Protein AF-A0A975DNF4-F1 (afdb_monomer_lite)

Foldseek 3Di:
DCLQVPPPPDPDDVDDVVVVVVVVVVVVVVVVLVCCLLPPPPSCVCVPVVPPVPPDDPVVVVVVVVVVVVVVVVVVVVVVVVVVCCVPPNVSNLLNVLVVQLVVLVSVQVSCVVPPDDDPDDDVSNVVSVVSNVVSVVVNVCSDCVNDDD

Sequence (150 aa):
MNWILPERIDNHFPGHRAVVAVFAAITLMTLGRSFFHILAPDGGAQSVAHIPLTTFSPVQAGQAVIFVFALWGLSQLMMGFVYVVALARYRALIPLLLILMFLEYCGRYLIGHFRPLDLTGTPPGKILDHVMIPLSLVLLYFSRPAFGRR

pLDDT: mean 92.29, std 8.99, range [57.47, 98.44]

Structure (mmCIF, N/CA/C/O backbone):
data_AF-A0A975DNF4-F1
#
_entry.id   AF-A0A975DNF4-F1
#
loop_
_atom_site.group_PDB
_atom_site.id
_atom_site.type_symbol
_atom_site.label_atom_id
_atom_site.label_alt_id
_atom_site.label_comp_id
_atom_site.label_asym_id
_atom_site.label_entity_id
_atom_site.label_seq_id
_atom_site.pdbx_PDB_ins_code
_atom_site.Cartn_x
_atom_site.Cartn_y
_atom_site.Cartn_z
_atom_site.occupancy
_atom_site.B_iso_or_equiv
_atom_site.auth_seq_id
_atom_site.auth_comp_id
_atom_site.auth_asym_id
_atom_site.auth_atom_id
_atom_site.pdbx_PDB_model_num
ATOM 1 N N . MET A 1 1 ? -18.766 -9.305 15.455 1.00 59.38 1 MET A N 1
ATOM 2 C CA . MET A 1 1 ? -17.729 -8.809 14.514 1.00 59.38 1 MET A CA 1
ATOM 3 C C . MET A 1 1 ? -17.284 -7.368 14.802 1.00 59.38 1 MET A C 1
ATOM 5 O O . MET A 1 1 ? -16.422 -6.855 14.099 1.00 59.38 1 MET A O 1
ATOM 9 N N . ASN A 1 2 ? -17.762 -6.763 15.894 1.00 63.12 2 ASN A N 1
ATOM 10 C CA . ASN A 1 2 ? -17.644 -5.330 16.199 1.00 63.12 2 ASN A CA 1
ATOM 11 C C . ASN A 1 2 ? -16.244 -4.872 16.641 1.00 63.12 2 ASN A C 1
ATOM 13 O O . ASN A 1 2 ? -16.079 -3.744 17.078 1.00 63.12 2 ASN A O 1
ATOM 17 N 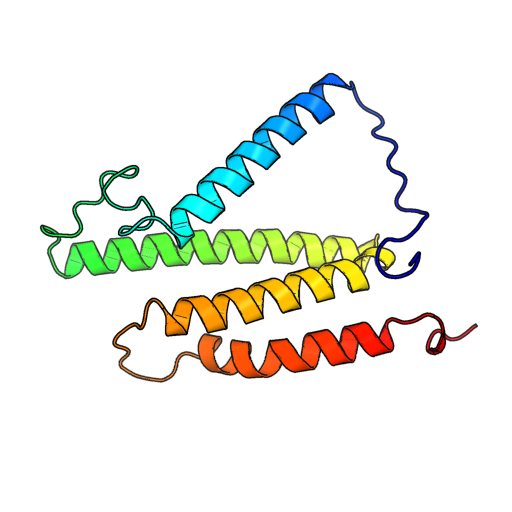N . TRP A 1 3 ? -15.244 -5.753 16.612 1.00 67.38 3 TRP A N 1
ATOM 18 C CA . TRP A 1 3 ? -13.854 -5.418 16.937 1.00 67.38 3 TRP A CA 1
ATOM 19 C C . TRP A 1 3 ? -12.961 -5.392 15.690 1.00 67.38 3 TRP A C 1
ATOM 21 O O . TRP A 1 3 ? -11.879 -4.829 15.745 1.00 67.38 3 TRP A O 1
ATOM 31 N N . ILE A 1 4 ? -13.419 -5.966 14.568 1.00 69.81 4 ILE A N 1
ATOM 32 C CA . ILE A 1 4 ? -12.758 -5.851 13.258 1.00 69.81 4 ILE A CA 1
ATOM 33 C C . ILE A 1 4 ? -13.280 -4.612 12.529 1.00 69.81 4 ILE A C 1
ATOM 35 O O . ILE A 1 4 ? -12.504 -3.798 12.042 1.00 69.81 4 ILE A O 1
ATOM 39 N N . LEU A 1 5 ? -14.607 -4.468 12.499 1.00 71.69 5 LEU A N 1
ATOM 40 C CA . LEU A 1 5 ? -15.306 -3.263 12.069 1.00 71.69 5 LEU A CA 1
ATOM 41 C C . LEU A 1 5 ? -15.980 -2.669 13.312 1.00 71.69 5 LEU A C 1
ATOM 43 O O . LEU A 1 5 ? -17.013 -3.194 13.735 1.00 71.69 5 LEU A O 1
ATOM 47 N N . PRO A 1 6 ? -15.379 -1.660 13.963 1.00 61.09 6 PRO A N 1
ATOM 48 C CA . PRO A 1 6 ? -15.945 -1.077 15.172 1.00 61.09 6 PRO A CA 1
ATOM 49 C C . PRO A 1 6 ? -17.316 -0.452 14.919 1.00 61.09 6 PRO A C 1
ATOM 51 O O . PRO A 1 6 ? -17.497 0.298 13.966 1.00 61.09 6 PRO A O 1
ATOM 54 N N . GLU A 1 7 ? -18.268 -0.705 15.821 1.00 57.47 7 GLU A N 1
ATOM 55 C CA . GLU A 1 7 ? -19.615 -0.107 15.766 1.00 57.47 7 GLU A CA 1
ATOM 56 C C . GLU A 1 7 ? -19.602 1.422 15.904 1.00 57.47 7 GLU A C 1
ATOM 58 O O . GLU A 1 7 ? -20.523 2.087 15.438 1.00 57.47 7 GLU A O 1
ATOM 63 N N . ARG A 1 8 ? -18.563 1.999 16.526 1.00 62.78 8 ARG A N 1
ATOM 64 C CA . ARG A 1 8 ? -18.345 3.453 16.565 1.00 62.78 8 ARG A CA 1
ATOM 65 C C . ARG A 1 8 ? -17.053 3.846 15.872 1.00 62.78 8 ARG A C 1
ATOM 67 O O . ARG A 1 8 ? -16.051 4.183 16.499 1.00 62.78 8 ARG A O 1
ATOM 74 N N . ILE A 1 9 ? -17.159 3.815 14.554 1.00 63.62 9 ILE A N 1
ATOM 75 C CA . ILE A 1 9 ? -16.674 4.831 13.622 1.00 63.62 9 ILE A CA 1
ATOM 76 C C . ILE A 1 9 ? -17.936 5.164 12.835 1.00 63.62 9 ILE A C 1
ATOM 78 O O . ILE A 1 9 ? -18.383 4.353 12.025 1.00 63.62 9 ILE A O 1
ATOM 82 N N . ASP A 1 10 ? -18.636 6.222 13.235 1.00 70.81 10 ASP A N 1
ATOM 83 C CA . ASP A 1 10 ? -19.996 6.454 12.770 1.00 70.81 10 ASP A CA 1
ATOM 84 C C . ASP A 1 10 ? -19.998 6.698 11.259 1.00 70.81 10 ASP A C 1
ATOM 86 O O . ASP A 1 10 ? -19.268 7.524 10.725 1.00 70.81 10 ASP A O 1
ATOM 90 N N . ASN A 1 11 ? -20.844 5.967 10.532 1.00 77.25 11 ASN A N 1
ATOM 91 C CA . ASN A 1 11 ? -21.003 6.128 9.082 1.00 77.25 11 ASN A CA 1
ATOM 92 C C . ASN A 1 11 ? -21.742 7.438 8.725 1.00 77.25 11 ASN A C 1
ATOM 94 O O . ASN A 1 11 ? -22.366 7.563 7.670 1.00 77.25 11 ASN A O 1
ATOM 98 N N . HIS A 1 12 ? -21.746 8.398 9.651 1.00 85.00 12 HIS A N 1
ATOM 99 C CA . HIS A 1 12 ? -22.364 9.690 9.479 1.00 85.00 12 HIS A CA 1
ATOM 100 C C . HIS A 1 12 ? -21.389 10.594 8.737 1.00 85.00 12 HIS A C 1
ATOM 102 O O . HIS A 1 12 ? -20.431 11.115 9.300 1.00 85.00 12 HIS A O 1
ATOM 108 N N . PHE A 1 13 ? -21.644 10.783 7.447 1.00 87.75 13 PHE A N 1
ATOM 109 C CA . PHE A 1 13 ? -20.950 11.798 6.678 1.00 87.75 13 PHE A CA 1
ATOM 110 C C . PHE A 1 13 ? -21.627 13.157 6.923 1.00 87.75 13 PHE A C 1
ATOM 112 O O . PHE A 1 13 ? -22.771 13.327 6.498 1.00 87.75 13 PHE A O 1
ATOM 119 N N . PRO A 1 14 ? -20.959 14.133 7.569 1.00 89.56 14 PRO A N 1
ATOM 120 C CA . PRO A 1 14 ? -21.583 15.411 7.924 1.00 89.56 14 PRO A CA 1
ATOM 121 C C . PRO A 1 14 ? -21.805 16.342 6.717 1.00 89.56 14 PRO A C 1
ATOM 123 O O . PRO A 1 14 ? -22.418 17.397 6.855 1.00 89.56 14 PRO A O 1
ATOM 126 N N . GLY A 1 15 ? -21.275 15.992 5.538 1.00 93.38 15 GLY A N 1
ATOM 127 C CA . GLY A 1 15 ? -21.367 16.795 4.319 1.00 93.38 15 GLY A CA 1
ATOM 128 C C . GLY A 1 15 ? -22.504 16.386 3.374 1.00 93.38 15 GLY A C 1
ATOM 129 O O . GLY A 1 15 ? -23.315 15.502 3.642 1.00 93.38 15 GLY A O 1
ATOM 130 N N . HIS A 1 16 ? -22.540 17.017 2.199 1.00 96.81 16 HIS A N 1
ATOM 131 C CA . HIS A 1 16 ? -23.573 16.763 1.196 1.00 96.81 16 HIS A CA 1
ATOM 132 C C . HIS A 1 16 ? -23.475 15.348 0.590 1.00 96.81 16 HIS A C 1
ATOM 134 O O . HIS A 1 16 ? -22.406 14.923 0.152 1.00 96.81 16 HIS A O 1
ATOM 140 N N . ARG A 1 17 ? -24.607 14.638 0.458 1.00 94.56 17 ARG A N 1
ATOM 141 C CA . ARG A 1 17 ? -24.662 13.237 -0.029 1.00 94.56 17 ARG A CA 1
ATOM 142 C C . ARG A 1 17 ? -24.052 13.022 -1.418 1.00 94.56 17 ARG A C 1
ATOM 144 O O . ARG A 1 17 ? -23.566 11.931 -1.705 1.00 94.56 17 ARG A O 1
ATOM 151 N N . ALA A 1 18 ? -24.036 14.051 -2.265 1.00 97.31 18 ALA A N 1
ATOM 152 C CA . ALA A 1 18 ? -23.367 13.986 -3.567 1.00 97.31 18 ALA A CA 1
ATOM 153 C C . ALA A 1 18 ? -21.862 13.692 -3.444 1.00 97.31 18 ALA A C 1
ATOM 155 O O . ALA A 1 18 ? -21.321 12.995 -4.295 1.00 97.31 18 ALA A O 1
ATOM 156 N N . VAL A 1 19 ? -21.197 14.148 -2.373 1.00 97.50 19 VAL A N 1
ATOM 157 C CA . VAL A 1 19 ? -19.776 13.844 -2.137 1.00 97.50 19 VAL A CA 1
ATOM 158 C C . VAL A 1 19 ? -19.579 12.343 -1.955 1.00 97.50 19 VAL A C 1
ATOM 160 O O . VAL A 1 19 ? -18.682 11.775 -2.561 1.00 97.50 19 VAL A O 1
ATOM 163 N N . VAL A 1 20 ? -20.459 11.682 -1.197 1.00 96.38 20 VAL A N 1
ATOM 164 C CA . VAL A 1 20 ? -20.421 10.223 -1.017 1.00 96.38 20 VAL A CA 1
ATOM 165 C C . VAL A 1 20 ? -20.641 9.506 -2.348 1.00 96.38 20 VAL A C 1
ATOM 167 O O . VAL A 1 20 ? -19.913 8.569 -2.659 1.00 96.38 20 VAL A O 1
ATOM 170 N N . ALA A 1 21 ? -21.599 9.961 -3.160 1.00 97.56 21 ALA A N 1
ATOM 171 C CA . ALA A 1 21 ? -21.872 9.362 -4.466 1.00 97.56 21 ALA A CA 1
ATOM 172 C C . ALA A 1 21 ? -20.677 9.493 -5.429 1.00 97.56 21 ALA A C 1
ATOM 174 O O . ALA A 1 21 ? -20.260 8.510 -6.042 1.00 97.56 21 ALA A O 1
ATOM 175 N N . VAL A 1 22 ? -20.082 10.685 -5.522 1.00 98.19 22 VAL A N 1
ATOM 176 C CA . VAL A 1 22 ? -18.888 10.925 -6.346 1.00 98.19 22 VAL A CA 1
ATOM 177 C C . VAL A 1 22 ? -17.696 10.127 -5.816 1.00 98.19 22 VAL A C 1
ATOM 179 O O . VAL A 1 22 ? -16.991 9.487 -6.591 1.00 98.19 22 VAL A O 1
ATOM 182 N N . PHE A 1 23 ? -17.494 10.090 -4.499 1.00 97.75 23 PHE A N 1
ATOM 183 C CA . PHE A 1 23 ? -16.419 9.314 -3.885 1.00 97.75 23 PHE A CA 1
ATOM 184 C C . PHE A 1 23 ? -16.586 7.804 -4.109 1.00 97.75 23 PHE A C 1
ATOM 186 O O . PHE A 1 23 ? -15.600 7.104 -4.345 1.00 97.75 23 PHE A O 1
ATOM 193 N N . ALA A 1 24 ? -17.821 7.297 -4.125 1.00 97.88 24 ALA A N 1
ATOM 194 C CA . ALA A 1 24 ? -18.107 5.914 -4.494 1.00 97.88 24 ALA A CA 1
ATOM 195 C C . ALA A 1 24 ? -17.729 5.628 -5.957 1.00 97.88 24 ALA A C 1
ATOM 197 O O . ALA A 1 24 ? -17.080 4.620 -6.231 1.00 97.88 24 ALA A O 1
ATOM 198 N N . ALA A 1 25 ? -18.039 6.535 -6.889 1.00 98.25 25 ALA A N 1
ATOM 199 C CA . ALA A 1 25 ? -17.612 6.404 -8.285 1.00 98.25 25 ALA A CA 1
ATOM 200 C C . ALA A 1 25 ? -16.077 6.425 -8.428 1.00 98.25 25 ALA A C 1
ATOM 202 O O . ALA A 1 25 ? -15.509 5.581 -9.122 1.00 98.25 25 ALA A O 1
ATOM 203 N N . ILE A 1 26 ? -15.392 7.327 -7.713 1.00 98.31 26 ILE A N 1
ATOM 204 C CA . ILE A 1 26 ? -13.920 7.377 -7.663 1.00 98.31 26 ILE A CA 1
ATOM 205 C C . ILE A 1 26 ? -13.355 6.067 -7.103 1.00 98.31 26 ILE A C 1
ATOM 207 O O . ILE A 1 26 ? -12.364 5.548 -7.621 1.00 98.31 26 ILE A O 1
ATOM 211 N N . THR A 1 27 ? -13.994 5.503 -6.078 1.00 97.94 27 THR A N 1
ATOM 212 C CA . THR A 1 27 ? -13.596 4.225 -5.475 1.00 97.94 27 THR A CA 1
ATOM 213 C C . THR A 1 27 ? -13.721 3.083 -6.480 1.00 97.94 27 THR A C 1
ATOM 215 O O . THR A 1 27 ? -12.764 2.335 -6.666 1.00 97.94 27 THR A O 1
ATOM 218 N N . LEU A 1 28 ? -14.848 2.978 -7.190 1.00 98.19 28 LEU A N 1
ATOM 219 C CA . LEU A 1 28 ? -15.045 1.962 -8.230 1.00 98.19 28 LEU A CA 1
ATOM 220 C C . LEU A 1 28 ? -14.011 2.085 -9.353 1.00 98.19 28 LEU A C 1
ATOM 222 O O . LEU A 1 28 ? -13.416 1.085 -9.750 1.00 98.19 28 LEU A O 1
ATOM 226 N N . MET A 1 29 ? -13.735 3.307 -9.813 1.00 97.88 29 MET A N 1
ATOM 227 C CA . MET A 1 29 ? -12.685 3.562 -10.800 1.00 97.88 29 MET A CA 1
ATOM 228 C C . MET A 1 29 ? -11.305 3.141 -10.279 1.00 97.88 29 MET A C 1
ATOM 230 O O . MET A 1 29 ? -10.540 2.508 -11.005 1.00 97.88 29 MET A O 1
ATOM 234 N N . THR A 1 30 ? -10.992 3.455 -9.019 1.00 97.06 30 THR A N 1
ATOM 235 C CA . THR A 1 30 ? -9.715 3.116 -8.371 1.00 97.06 30 THR A CA 1
ATOM 236 C C . THR A 1 30 ? -9.531 1.603 -8.255 1.00 97.06 30 THR A C 1
ATOM 238 O O . THR A 1 30 ? -8.463 1.085 -8.588 1.00 97.06 30 THR A O 1
ATOM 241 N N . LEU A 1 31 ? -10.574 0.875 -7.855 1.00 97.56 31 LEU A N 1
ATOM 242 C CA . LEU A 1 31 ? -10.557 -0.586 -7.808 1.00 97.56 31 LEU A CA 1
ATOM 243 C C . LEU A 1 31 ? -10.393 -1.177 -9.212 1.00 97.56 31 LEU A C 1
ATOM 245 O O . LEU A 1 31 ? -9.512 -2.008 -9.421 1.00 97.56 31 LEU A O 1
ATOM 249 N N . GLY A 1 32 ? -11.171 -0.697 -10.187 1.00 97.62 32 GLY A N 1
ATOM 250 C CA . GLY A 1 32 ? -11.109 -1.158 -11.575 1.00 97.62 32 GLY A CA 1
ATOM 251 C C . GLY A 1 32 ? -9.712 -1.014 -12.180 1.00 97.62 32 GLY A C 1
ATOM 252 O O . GLY A 1 32 ? -9.152 -1.990 -12.680 1.00 97.62 32 GLY A O 1
ATOM 253 N N . ARG A 1 33 ? -9.094 0.170 -12.065 1.00 96.38 33 ARG A N 1
ATOM 254 C CA . ARG A 1 33 ? -7.721 0.373 -12.557 1.00 96.38 33 ARG A CA 1
ATOM 255 C C . ARG A 1 33 ? -6.681 -0.441 -11.785 1.00 96.38 33 ARG A C 1
ATOM 257 O O . ARG A 1 33 ? -5.699 -0.861 -12.380 1.00 96.38 33 ARG A O 1
ATOM 264 N N . SER A 1 34 ? -6.883 -0.685 -10.487 1.00 95.88 34 SER A N 1
ATOM 265 C CA . SER A 1 34 ? -5.962 -1.503 -9.682 1.00 95.88 34 SER A CA 1
ATOM 266 C C . SER A 1 34 ? -5.964 -2.953 -10.160 1.00 95.88 34 SER A C 1
ATOM 268 O O . SER A 1 34 ? -4.901 -3.524 -10.393 1.00 95.88 34 SER A O 1
ATOM 270 N N . PHE A 1 35 ? -7.147 -3.523 -10.405 1.00 96.38 35 PHE A N 1
ATOM 271 C CA . PHE A 1 35 ? -7.257 -4.842 -11.026 1.00 96.38 35 PHE A CA 1
ATOM 272 C C . PHE A 1 35 ? -6.645 -4.863 -12.425 1.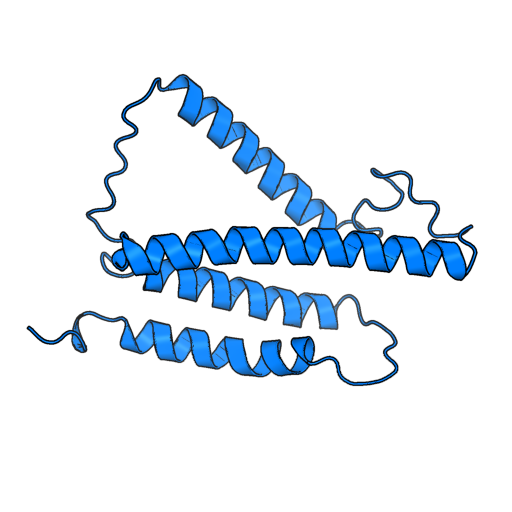00 96.38 35 PHE A C 1
ATOM 274 O O . PHE A 1 35 ? -5.932 -5.807 -12.752 1.00 96.38 35 PHE A O 1
ATOM 281 N N . PHE A 1 36 ? -6.854 -3.816 -13.227 1.00 96.38 36 PHE A N 1
ATOM 282 C CA . PHE A 1 36 ? -6.239 -3.714 -14.549 1.00 96.38 36 PHE A CA 1
ATOM 283 C C . PHE A 1 36 ? -4.705 -3.730 -14.476 1.00 96.38 36 PHE A C 1
ATOM 285 O O . PHE A 1 36 ? -4.073 -4.501 -15.193 1.00 96.38 36 PHE A O 1
ATOM 292 N N . HIS A 1 37 ? -4.103 -2.963 -13.560 1.00 95.75 37 HIS A N 1
ATOM 293 C CA . HIS A 1 37 ? -2.651 -2.960 -13.348 1.00 95.75 37 HIS A CA 1
ATOM 294 C C . HIS A 1 37 ? -2.095 -4.341 -12.954 1.00 95.75 37 HIS A C 1
ATOM 296 O O . HIS A 1 37 ? -0.969 -4.668 -13.320 1.00 95.75 37 HIS A O 1
ATOM 302 N N . ILE A 1 38 ? -2.873 -5.165 -12.245 1.00 95.38 38 ILE A N 1
ATOM 303 C CA . ILE A 1 38 ? -2.461 -6.516 -11.826 1.00 95.38 38 ILE A CA 1
ATOM 304 C C . ILE A 1 38 ? -2.641 -7.537 -12.964 1.00 95.38 38 ILE A C 1
ATOM 306 O O . ILE A 1 38 ? -1.760 -8.368 -13.217 1.00 95.38 38 ILE A O 1
ATOM 310 N N . LEU A 1 39 ? -3.789 -7.496 -13.642 1.00 94.94 39 LEU A N 1
ATOM 311 C CA . LEU A 1 39 ? -4.264 -8.572 -14.516 1.00 94.94 39 LEU A CA 1
ATOM 312 C C . LEU A 1 39 ? -3.942 -8.356 -15.999 1.00 94.94 39 LEU A C 1
ATOM 314 O O . LEU A 1 39 ? -3.755 -9.337 -16.715 1.00 94.94 39 LEU A O 1
ATOM 318 N N . ALA A 1 40 ? -3.865 -7.111 -16.478 1.00 96.06 40 ALA A N 1
ATOM 319 C CA . ALA A 1 40 ? -3.556 -6.848 -17.882 1.00 96.06 40 ALA A CA 1
ATOM 320 C C . ALA A 1 40 ? -2.129 -7.326 -18.222 1.00 96.06 40 ALA A C 1
ATOM 322 O O . ALA A 1 40 ? -1.235 -7.204 -17.378 1.00 96.06 40 ALA A O 1
ATOM 323 N N . PRO A 1 41 ? -1.864 -7.852 -19.434 1.00 94.38 41 PRO A N 1
ATOM 324 C CA . PRO A 1 41 ? -0.552 -8.402 -19.788 1.00 94.38 41 PRO A CA 1
ATOM 325 C C . PRO A 1 41 ? 0.615 -7.442 -19.526 1.00 94.38 41 PRO A C 1
ATOM 327 O O . PRO A 1 41 ? 1.594 -7.836 -18.894 1.00 94.38 41 PRO A O 1
ATOM 330 N N . ASP A 1 42 ? 0.463 -6.174 -19.912 1.00 94.19 42 ASP A N 1
ATOM 331 C CA . ASP A 1 42 ? 1.442 -5.099 -19.721 1.00 94.19 42 ASP A CA 1
ATOM 332 C C . ASP A 1 42 ? 1.146 -4.212 -18.495 1.00 94.19 42 ASP A C 1
ATOM 334 O O . ASP A 1 42 ? 1.747 -3.150 -18.334 1.00 94.19 42 ASP A O 1
ATOM 338 N N . GLY A 1 43 ? 0.165 -4.595 -17.668 1.00 94.94 43 GLY A N 1
ATOM 339 C CA . GLY A 1 43 ? -0.305 -3.807 -16.526 1.00 94.94 43 GLY A CA 1
ATOM 340 C C . GLY A 1 43 ? -0.806 -2.404 -16.895 1.00 94.94 43 GLY A C 1
ATOM 341 O O . GLY A 1 43 ? -0.873 -1.537 -16.024 1.00 94.94 43 GLY A O 1
ATOM 342 N N . GLY A 1 44 ? -1.113 -2.136 -18.170 1.00 95.75 44 GLY A N 1
ATOM 343 C CA . GLY A 1 44 ? -1.454 -0.802 -18.671 1.00 95.75 44 GLY A CA 1
ATOM 344 C C . GLY A 1 44 ? -0.269 0.137 -18.893 1.00 95.75 44 GLY A C 1
ATOM 345 O O . GLY A 1 44 ? -0.481 1.301 -19.230 1.00 95.75 44 GLY A O 1
ATOM 346 N N . ALA A 1 45 ? 0.972 -0.325 -18.722 1.00 95.25 45 ALA A N 1
ATOM 347 C CA . ALA A 1 45 ? 2.148 0.512 -18.939 1.00 95.25 45 ALA A CA 1
ATOM 348 C C . ALA A 1 45 ? 2.236 0.990 -20.397 1.00 95.25 45 ALA A C 1
ATOM 350 O O . ALA A 1 45 ? 2.416 2.181 -20.639 1.00 95.25 45 ALA A O 1
ATOM 351 N N . GLN A 1 46 ? 2.038 0.105 -21.373 1.00 95.88 46 GLN A N 1
ATOM 352 C CA . GLN A 1 46 ? 2.107 0.460 -22.789 1.00 95.88 46 GLN A CA 1
ATOM 353 C C . GLN A 1 46 ? 0.725 0.791 -23.364 1.00 95.88 46 GLN A C 1
ATOM 355 O O . GLN A 1 46 ? 0.553 1.823 -24.000 1.00 95.88 46 GLN A O 1
ATOM 360 N N . SER A 1 47 ? -0.275 -0.045 -23.105 1.00 96.62 47 SER A N 1
ATOM 361 C CA . SER A 1 47 ? -1.630 0.047 -23.656 1.00 96.62 47 SER A CA 1
ATOM 362 C C . SER A 1 47 ? -2.439 1.242 -23.141 1.00 96.62 47 SER A C 1
ATOM 364 O O . SER A 1 47 ? -3.376 1.666 -23.812 1.00 96.62 47 SER A O 1
ATOM 366 N N . VAL A 1 48 ? -2.086 1.797 -21.975 1.00 95.19 48 VAL A N 1
ATOM 367 C CA . VAL A 1 48 ? -2.774 2.955 -21.375 1.00 95.19 48 VAL A CA 1
ATOM 368 C C . VAL A 1 48 ? -1.820 4.130 -21.184 1.00 95.19 48 VAL A C 1
ATOM 370 O O . VAL A 1 48 ? -2.118 5.245 -21.608 1.00 95.19 48 VAL A O 1
ATOM 373 N N . ALA A 1 49 ? -0.662 3.903 -20.560 1.00 94.31 49 ALA A N 1
ATOM 374 C CA . ALA A 1 49 ? 0.305 4.965 -20.284 1.00 94.31 49 ALA A CA 1
ATOM 375 C C . ALA A 1 49 ? 1.274 5.238 -21.449 1.00 94.31 49 ALA A C 1
ATOM 377 O O . ALA A 1 49 ? 2.074 6.165 -21.351 1.00 94.31 49 ALA A O 1
ATOM 378 N N . HIS A 1 50 ? 1.180 4.484 -22.554 1.00 94.31 50 HIS A N 1
ATOM 379 C CA . HIS A 1 50 ? 1.994 4.668 -23.762 1.00 94.31 50 HIS A CA 1
ATOM 380 C C . HIS A 1 50 ? 3.510 4.602 -23.500 1.00 94.31 50 HIS A C 1
ATOM 382 O O . HIS A 1 50 ? 4.307 5.183 -24.236 1.00 94.31 50 HIS A O 1
ATOM 388 N N . ILE A 1 51 ? 3.921 3.874 -22.455 1.00 94.31 51 ILE A N 1
ATOM 389 C CA . ILE A 1 51 ? 5.326 3.595 -22.158 1.00 94.31 51 ILE A CA 1
ATOM 390 C C . ILE A 1 51 ? 5.853 2.632 -23.232 1.00 94.31 51 ILE A C 1
ATOM 392 O O . ILE A 1 51 ? 5.303 1.538 -23.378 1.00 94.31 51 ILE A O 1
ATOM 396 N N . PRO A 1 52 ? 6.911 2.988 -23.980 1.00 94.31 52 PRO A N 1
ATOM 397 C CA . PRO A 1 52 ? 7.386 2.183 -25.098 1.00 94.31 52 PRO A CA 1
ATOM 398 C C . PRO A 1 52 ? 8.294 1.039 -24.614 1.00 94.31 52 PRO A C 1
ATOM 400 O O . PRO A 1 52 ? 9.513 1.067 -24.796 1.00 94.31 52 PRO A O 1
ATOM 403 N N . LEU A 1 53 ? 7.696 0.021 -23.984 1.00 93.12 53 LEU A N 1
ATOM 404 C CA . LEU A 1 53 ? 8.413 -1.059 -23.290 1.00 93.12 53 LEU A CA 1
ATOM 405 C C . LEU A 1 53 ? 9.411 -1.805 -24.190 1.00 93.12 53 LEU A C 1
ATOM 407 O O . LEU A 1 53 ? 10.440 -2.264 -23.704 1.00 93.12 53 LEU A O 1
ATOM 411 N N . THR A 1 54 ? 9.130 -1.913 -25.492 1.00 93.25 54 THR A N 1
ATOM 412 C CA . THR A 1 54 ? 9.963 -2.655 -26.454 1.00 93.25 54 THR A CA 1
ATOM 413 C C . THR A 1 54 ? 11.027 -1.813 -27.153 1.00 93.25 54 THR A C 1
ATOM 415 O O . THR A 1 54 ? 11.886 -2.376 -27.825 1.00 93.25 54 THR A O 1
ATOM 418 N N . THR A 1 55 ? 10.972 -0.482 -27.049 1.00 94.81 55 THR A N 1
ATOM 419 C CA . THR A 1 55 ? 11.924 0.415 -27.736 1.00 94.81 55 THR A CA 1
ATOM 420 C C . THR A 1 55 ? 12.711 1.296 -26.774 1.00 94.81 55 THR A C 1
ATOM 422 O O . THR A 1 55 ? 13.419 2.202 -27.212 1.00 94.81 55 THR A O 1
ATOM 425 N N . PHE A 1 56 ? 12.597 1.062 -25.466 1.00 94.12 56 PHE A N 1
ATOM 426 C CA . PHE A 1 56 ? 13.444 1.730 -24.493 1.00 94.12 56 PHE A CA 1
ATOM 427 C C . PHE A 1 56 ? 14.916 1.370 -24.684 1.00 94.12 56 PHE A C 1
ATOM 429 O O . PHE A 1 56 ? 15.290 0.202 -24.775 1.00 94.12 56 PHE A O 1
ATOM 436 N N . SER A 1 57 ? 15.773 2.390 -24.632 1.00 95.88 57 SER A N 1
ATOM 437 C CA . SER A 1 57 ? 17.171 2.165 -24.271 1.00 95.88 57 SER A CA 1
ATOM 438 C C . SER A 1 57 ? 17.273 1.714 -22.803 1.00 95.88 57 SER A C 1
ATOM 440 O O . SER A 1 57 ? 16.403 2.061 -21.995 1.00 95.88 57 SER A O 1
ATOM 442 N N . PRO A 1 58 ? 18.349 1.013 -22.398 1.00 93.69 58 PRO A N 1
ATOM 443 C CA . PRO A 1 58 ? 18.537 0.604 -21.003 1.00 93.69 58 PRO A CA 1
ATOM 444 C C . PRO A 1 58 ? 18.446 1.762 -19.995 1.00 93.69 58 PRO A C 1
ATOM 446 O O . PRO A 1 58 ? 17.891 1.601 -18.909 1.00 93.69 58 PRO A O 1
ATOM 449 N N . VAL A 1 59 ? 18.928 2.954 -20.370 1.00 96.06 59 VAL A N 1
ATOM 450 C CA . VAL A 1 59 ? 18.850 4.162 -19.529 1.00 96.06 59 VAL A CA 1
ATOM 451 C C . VAL A 1 59 ? 17.397 4.584 -19.300 1.00 96.06 59 VAL A C 1
ATOM 453 O O . VAL A 1 59 ? 17.004 4.845 -18.164 1.00 96.06 59 VAL A O 1
ATOM 456 N N . GLN A 1 60 ? 16.582 4.612 -20.356 1.00 95.56 60 GLN A N 1
ATOM 457 C CA . GLN A 1 60 ? 15.170 4.994 -20.259 1.00 95.56 60 GLN A CA 1
ATOM 458 C C . GLN A 1 60 ? 14.349 3.956 -19.490 1.00 95.56 60 GLN A C 1
ATOM 460 O O . GLN A 1 60 ? 13.509 4.329 -18.672 1.00 95.56 60 GLN A O 1
ATOM 465 N N . ALA A 1 61 ? 14.629 2.663 -19.689 1.00 94.56 61 ALA A N 1
ATOM 466 C CA . ALA A 1 61 ? 14.007 1.597 -18.908 1.00 94.56 61 ALA A CA 1
ATOM 467 C C . ALA A 1 61 ? 14.306 1.766 -17.408 1.00 94.56 61 ALA A C 1
ATOM 469 O O . ALA A 1 61 ? 13.392 1.718 -16.585 1.00 94.56 61 ALA A O 1
ATOM 470 N N . GLY A 1 62 ? 15.563 2.058 -17.051 1.00 95.44 62 GLY A N 1
ATOM 471 C CA . GLY A 1 62 ? 15.954 2.349 -15.670 1.00 95.44 62 GLY A CA 1
ATOM 472 C C . GLY A 1 62 ? 15.216 3.557 -15.081 1.00 95.44 62 GLY A C 1
ATOM 473 O O . GLY A 1 62 ? 14.697 3.480 -13.969 1.00 95.44 62 GLY A O 1
ATOM 474 N N . GLN A 1 63 ? 15.100 4.653 -15.836 1.00 96.44 63 GLN A N 1
ATOM 475 C CA . GLN A 1 63 ? 14.349 5.842 -15.411 1.00 96.44 63 GLN A CA 1
ATOM 476 C C . GLN A 1 63 ? 12.861 5.548 -15.187 1.00 96.44 63 GLN A C 1
ATOM 478 O O . GLN A 1 63 ? 12.294 6.004 -14.193 1.00 96.44 63 GLN A O 1
ATOM 483 N N . ALA A 1 64 ? 12.236 4.761 -16.066 1.00 95.75 64 ALA A N 1
ATOM 484 C CA . ALA A 1 64 ? 10.842 4.353 -15.914 1.00 95.75 64 ALA A CA 1
ATOM 485 C C . ALA A 1 64 ? 10.632 3.511 -14.645 1.00 95.75 64 ALA A C 1
ATOM 487 O O . ALA A 1 64 ? 9.686 3.756 -13.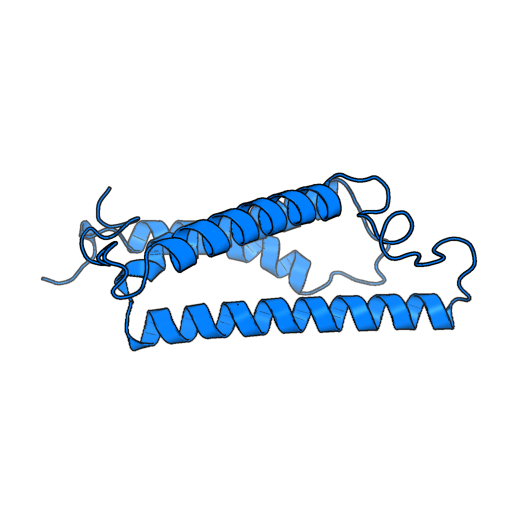897 1.00 95.75 64 ALA A O 1
ATOM 488 N N . VAL A 1 65 ? 11.542 2.575 -14.350 1.00 94.94 65 VAL A N 1
ATOM 489 C CA . VAL A 1 65 ? 11.503 1.789 -13.106 1.00 94.94 65 VAL A CA 1
ATOM 490 C C . VAL A 1 65 ? 11.638 2.702 -11.886 1.00 94.94 65 VAL A C 1
ATOM 492 O O . VAL A 1 65 ? 10.806 2.625 -10.984 1.00 94.94 65 VAL A O 1
ATOM 495 N N . ILE A 1 66 ? 12.618 3.612 -11.866 1.00 97.88 66 ILE A N 1
ATOM 496 C CA . ILE A 1 66 ? 12.808 4.570 -10.760 1.00 97.88 66 ILE A CA 1
ATOM 497 C C . ILE A 1 66 ? 11.545 5.411 -10.541 1.00 97.88 66 ILE A C 1
ATOM 499 O O . ILE A 1 66 ? 11.105 5.581 -9.404 1.00 97.88 66 ILE A O 1
ATOM 503 N N . PHE A 1 67 ? 10.931 5.900 -11.618 1.00 96.94 67 PHE A N 1
ATOM 504 C CA . PHE A 1 67 ? 9.691 6.667 -11.553 1.00 96.94 67 PHE A CA 1
ATOM 505 C C . PHE A 1 67 ? 8.537 5.859 -10.940 1.00 96.94 67 PHE A C 1
ATOM 507 O O . PHE A 1 67 ? 7.863 6.340 -10.027 1.00 96.94 67 PHE A O 1
ATOM 514 N N . VAL A 1 68 ? 8.335 4.613 -11.376 1.00 96.00 68 VAL A N 1
ATOM 515 C CA . VAL A 1 68 ? 7.298 3.730 -10.813 1.00 96.00 68 VAL A CA 1
ATOM 516 C C . VAL A 1 68 ? 7.571 3.429 -9.336 1.00 96.00 68 VAL A C 1
ATOM 518 O O . VAL A 1 68 ? 6.641 3.457 -8.531 1.00 96.00 68 VAL A O 1
ATOM 521 N N . PHE A 1 69 ? 8.830 3.219 -8.945 1.00 96.75 69 PHE A N 1
ATOM 522 C CA . PHE A 1 69 ? 9.203 3.057 -7.536 1.00 96.75 69 PHE A CA 1
ATOM 523 C C . PHE A 1 69 ? 8.954 4.325 -6.708 1.00 96.75 69 PHE A C 1
ATOM 525 O O . PHE A 1 69 ? 8.529 4.217 -5.559 1.00 96.75 69 PHE A O 1
ATOM 532 N N . ALA A 1 70 ? 9.140 5.520 -7.274 1.00 98.38 70 ALA A N 1
ATOM 533 C CA . ALA A 1 70 ? 8.790 6.770 -6.601 1.00 98.38 70 ALA A CA 1
ATOM 534 C C . ALA A 1 70 ? 7.270 6.894 -6.380 1.00 98.38 70 ALA A C 1
ATOM 536 O O . ALA A 1 70 ? 6.835 7.257 -5.285 1.00 98.38 70 ALA A O 1
ATOM 537 N N . LEU A 1 71 ? 6.451 6.526 -7.374 1.00 97.25 71 LEU A N 1
ATOM 538 C CA . LEU A 1 71 ? 4.990 6.462 -7.225 1.00 97.25 71 LEU A CA 1
ATOM 539 C C . LEU A 1 71 ? 4.559 5.412 -6.191 1.00 97.25 71 LEU A C 1
ATOM 541 O O . LEU A 1 71 ? 3.644 5.655 -5.402 1.00 97.25 71 LEU A O 1
ATOM 545 N N . TRP A 1 72 ? 5.239 4.264 -6.152 1.00 96.06 72 TRP A N 1
ATOM 546 C CA . TRP A 1 72 ? 5.010 3.247 -5.130 1.00 96.06 72 TRP A CA 1
ATOM 547 C C . TRP A 1 72 ? 5.333 3.783 -3.730 1.00 96.06 72 TRP A C 1
ATOM 549 O O . TRP A 1 72 ? 4.503 3.680 -2.825 1.00 96.06 72 TRP A O 1
ATOM 559 N N . GLY A 1 73 ? 6.488 4.429 -3.563 1.00 97.88 73 GLY A N 1
ATOM 560 C CA . GLY A 1 73 ? 6.878 5.073 -2.309 1.00 97.88 73 GLY A CA 1
ATOM 561 C C . GLY A 1 73 ? 5.872 6.136 -1.859 1.00 97.88 73 GLY A C 1
ATOM 562 O O . GLY A 1 73 ? 5.520 6.186 -0.682 1.00 97.88 73 GLY A O 1
ATOM 563 N N . LEU A 1 74 ? 5.323 6.925 -2.790 1.00 98.44 74 LEU A N 1
ATOM 564 C CA . LEU A 1 74 ? 4.251 7.877 -2.492 1.00 98.44 74 LEU A CA 1
ATOM 565 C C . LEU A 1 74 ? 2.988 7.170 -1.975 1.00 98.44 74 LEU A C 1
ATOM 567 O O . LEU A 1 74 ? 2.416 7.602 -0.975 1.00 98.44 74 LEU A O 1
ATOM 571 N N . SER A 1 75 ? 2.575 6.061 -2.595 1.00 96.56 75 SER A N 1
ATOM 572 C CA . SER A 1 75 ? 1.445 5.257 -2.107 1.00 96.56 75 SER A CA 1
ATOM 573 C C . SER A 1 75 ? 1.694 4.711 -0.696 1.00 96.56 75 SER A C 1
ATOM 575 O O . SER A 1 75 ? 0.786 4.726 0.137 1.00 96.56 75 SER A O 1
ATOM 577 N N . GLN A 1 76 ? 2.916 4.254 -0.406 1.00 96.56 76 GLN A N 1
ATOM 578 C CA . GLN A 1 76 ? 3.293 3.791 0.933 1.00 96.56 76 GLN A CA 1
ATOM 579 C C . GLN A 1 76 ? 3.274 4.930 1.953 1.00 96.56 76 GLN A C 1
ATOM 581 O O . GLN A 1 76 ? 2.785 4.737 3.064 1.00 96.56 76 GLN A O 1
ATOM 586 N N . LEU A 1 77 ? 3.743 6.123 1.578 1.00 98.38 77 LEU A N 1
ATOM 587 C CA . LEU A 1 77 ? 3.695 7.308 2.431 1.00 98.38 77 LEU A CA 1
ATOM 588 C C . LEU A 1 77 ? 2.249 7.697 2.771 1.00 98.38 77 LEU A C 1
ATOM 590 O O . LEU A 1 77 ? 1.944 7.957 3.934 1.00 98.38 77 LEU A O 1
ATOM 594 N N . MET A 1 78 ? 1.343 7.676 1.786 1.00 98.12 78 MET A N 1
ATOM 595 C CA . MET A 1 78 ? -0.081 7.952 2.017 1.00 98.12 78 MET A CA 1
ATOM 596 C C . MET A 1 78 ? -0.714 6.923 2.959 1.00 98.12 78 MET A C 1
ATOM 598 O O . MET A 1 78 ? -1.423 7.302 3.891 1.00 98.12 78 MET A O 1
ATOM 602 N N . MET A 1 79 ? -0.414 5.634 2.779 1.00 97.06 79 MET A N 1
ATOM 603 C CA . MET A 1 79 ? -0.867 4.588 3.703 1.00 97.06 79 MET A CA 1
ATOM 604 C C . MET A 1 79 ? -0.263 4.765 5.107 1.00 97.06 79 MET A C 1
ATOM 606 O O . MET A 1 79 ? -0.954 4.609 6.112 1.00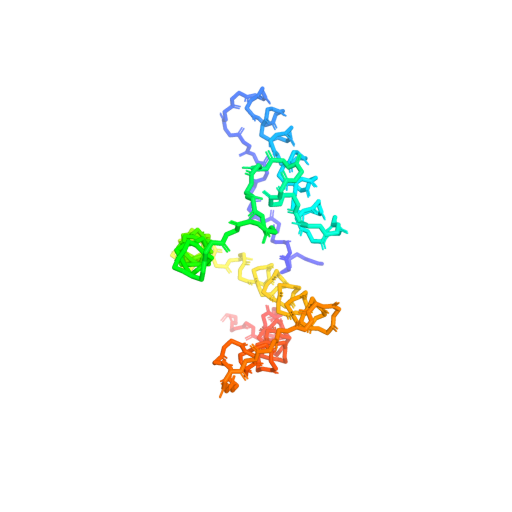 97.06 79 MET A O 1
ATOM 610 N N . GLY A 1 80 ? 1.001 5.182 5.194 1.00 98.00 80 GLY A N 1
ATOM 611 C CA . GLY A 1 80 ? 1.655 5.546 6.448 1.00 98.00 80 GLY A CA 1
ATOM 612 C C . GLY A 1 80 ? 0.907 6.649 7.198 1.00 98.00 80 GLY A C 1
ATOM 613 O O . GLY A 1 80 ? 0.710 6.538 8.407 1.00 98.00 80 GLY A O 1
ATOM 614 N N . PHE A 1 81 ? 0.398 7.668 6.500 1.00 98.38 81 PHE A N 1
ATOM 615 C CA . PHE A 1 81 ? -0.454 8.681 7.129 1.00 98.38 81 PHE A CA 1
ATOM 616 C C . PHE A 1 81 ? -1.774 8.111 7.650 1.00 98.38 81 PHE A C 1
ATOM 618 O O . PHE A 1 81 ? -2.195 8.486 8.745 1.00 98.38 81 PHE A O 1
ATOM 625 N N . VAL A 1 82 ? -2.397 7.163 6.943 1.00 97.44 82 VAL A N 1
ATOM 626 C CA . VAL A 1 82 ? -3.580 6.448 7.457 1.00 97.44 82 VAL A CA 1
ATOM 627 C C . VAL A 1 82 ? -3.241 5.714 8.759 1.00 97.44 82 VAL A C 1
ATOM 629 O O . VAL A 1 82 ? -3.999 5.803 9.728 1.00 97.44 82 VAL A O 1
ATOM 632 N N . TYR A 1 83 ? -2.079 5.057 8.834 1.00 97.75 83 TYR A N 1
ATOM 633 C CA . TYR A 1 83 ? -1.613 4.397 10.058 1.00 97.75 83 TYR A CA 1
ATOM 634 C C . TYR A 1 83 ? -1.373 5.392 11.198 1.00 97.75 83 TYR A C 1
ATOM 636 O O . TYR A 1 83 ? -1.816 5.150 12.321 1.00 97.75 83 TYR A O 1
ATOM 644 N N . VAL A 1 84 ? -0.736 6.533 10.921 1.00 98.31 84 VAL A N 1
ATOM 645 C CA . VAL A 1 84 ? -0.529 7.606 11.909 1.00 98.31 84 VAL A CA 1
ATOM 646 C C . VAL A 1 84 ? -1.866 8.116 12.448 1.00 98.31 84 VAL A C 1
ATOM 648 O O . VAL A 1 84 ? -2.031 8.233 13.660 1.00 98.31 84 VAL A O 1
ATOM 651 N N . VAL A 1 85 ? -2.849 8.362 11.579 1.00 96.25 85 VAL A N 1
ATOM 652 C CA . VAL A 1 85 ? -4.192 8.817 11.972 1.00 96.25 85 VAL A CA 1
ATOM 653 C C . VAL A 1 85 ? -4.920 7.765 12.818 1.00 96.25 85 VAL A C 1
ATOM 655 O O . VAL A 1 85 ? -5.528 8.105 13.840 1.00 96.25 85 VAL A O 1
ATOM 658 N N . ALA A 1 86 ? -4.821 6.484 12.455 1.00 95.12 86 ALA A N 1
ATOM 659 C CA . ALA A 1 86 ? -5.372 5.391 13.251 1.00 95.12 86 ALA A CA 1
ATOM 660 C C . ALA A 1 86 ? -4.720 5.318 14.640 1.00 95.12 86 ALA A C 1
ATOM 662 O O . ALA A 1 86 ? -5.422 5.252 15.647 1.00 95.12 86 ALA A O 1
ATOM 663 N N . LEU A 1 87 ? -3.394 5.421 14.722 1.00 96.50 87 LEU A N 1
ATOM 664 C CA . LEU A 1 87 ? -2.672 5.438 15.995 1.00 96.50 87 LEU A CA 1
ATOM 665 C C . LEU A 1 87 ? -3.004 6.673 16.840 1.00 96.50 87 LEU A C 1
ATOM 667 O O . LEU A 1 87 ? -3.140 6.551 18.055 1.00 96.50 87 LEU A O 1
ATOM 671 N N . ALA A 1 88 ? -3.160 7.844 16.223 1.00 96.50 88 ALA A N 1
ATOM 672 C CA . ALA A 1 88 ? -3.423 9.092 16.930 1.00 96.50 88 ALA A CA 1
ATOM 673 C C . ALA A 1 88 ? -4.859 9.170 17.467 1.00 96.50 88 ALA A C 1
ATOM 675 O O . ALA A 1 88 ? -5.065 9.545 18.623 1.00 96.50 88 ALA A O 1
ATOM 676 N N . ARG A 1 89 ? -5.857 8.816 16.644 1.00 91.00 89 ARG A N 1
ATOM 677 C CA . ARG A 1 89 ? -7.267 9.130 16.935 1.00 91.00 89 ARG A CA 1
ATOM 678 C C . ARG A 1 89 ? -8.246 7.974 16.762 1.00 91.00 89 ARG A C 1
ATOM 680 O O . ARG A 1 89 ? -9.255 7.957 17.469 1.00 91.00 89 ARG A O 1
ATOM 687 N N . TYR A 1 90 ? -7.962 7.017 15.880 1.00 91.94 90 TYR A N 1
ATOM 688 C CA . TYR A 1 90 ? -8.906 5.963 15.484 1.00 91.94 90 TYR A CA 1
ATOM 689 C C . TYR A 1 90 ? -8.336 4.556 15.693 1.00 91.94 90 TYR A C 1
ATOM 691 O O . TYR A 1 90 ? -8.378 3.720 14.794 1.00 91.94 90 TYR A O 1
ATOM 699 N N . ARG A 1 91 ? -7.815 4.269 16.896 1.00 91.50 91 ARG A N 1
ATOM 700 C CA . ARG A 1 91 ? -7.157 2.981 17.208 1.00 91.50 91 ARG A CA 1
ATOM 701 C C . ARG A 1 91 ? -8.068 1.769 16.996 1.00 91.50 91 ARG A C 1
ATOM 703 O O . ARG A 1 91 ? -7.583 0.675 16.741 1.00 91.50 91 ARG A O 1
ATOM 710 N N . ALA A 1 92 ? -9.383 1.974 17.028 1.00 89.56 92 ALA A N 1
ATOM 711 C CA . ALA A 1 92 ? -10.371 0.956 16.695 1.00 89.56 92 ALA A CA 1
ATOM 712 C C . ALA A 1 92 ? -10.281 0.452 15.233 1.00 89.56 92 ALA A C 1
ATOM 714 O O . ALA A 1 92 ? -10.800 -0.619 14.944 1.00 89.56 92 ALA A O 1
ATOM 715 N N . LEU A 1 93 ? -9.602 1.174 14.325 1.00 91.62 93 LEU A N 1
ATOM 716 C CA . LEU A 1 93 ? -9.320 0.734 12.949 1.00 91.62 93 LEU A CA 1
ATOM 717 C C . LEU A 1 93 ? -8.147 -0.240 12.833 1.00 91.62 93 LEU A C 1
ATOM 719 O O . LEU A 1 93 ? -8.005 -0.872 11.789 1.00 91.62 93 LEU A O 1
ATOM 723 N N . ILE A 1 94 ? -7.292 -0.361 13.854 1.00 94.62 94 ILE A N 1
ATOM 724 C CA . ILE A 1 94 ? -6.073 -1.185 13.784 1.00 94.62 94 ILE A CA 1
ATOM 725 C C . ILE A 1 94 ? -6.365 -2.618 13.302 1.00 94.62 94 ILE A C 1
ATOM 727 O O . ILE A 1 94 ? -5.651 -3.081 12.414 1.00 94.62 94 ILE A O 1
ATOM 731 N N . PRO A 1 95 ? -7.418 -3.312 13.774 1.00 94.25 95 PRO A N 1
ATOM 732 C CA . PRO A 1 95 ? -7.708 -4.671 13.316 1.00 94.25 95 PRO A CA 1
ATOM 733 C C . PRO A 1 95 ? -8.062 -4.734 11.823 1.00 94.25 95 PRO A C 1
ATOM 735 O O . PRO A 1 95 ? -7.589 -5.624 11.120 1.00 94.25 95 PRO A O 1
ATOM 738 N N . LEU A 1 96 ? -8.826 -3.763 11.309 1.00 93.88 96 LEU A N 1
ATOM 739 C CA . LEU A 1 96 ? -9.114 -3.655 9.876 1.00 93.88 96 LEU A CA 1
ATOM 740 C C . LEU A 1 96 ? -7.837 -3.395 9.065 1.00 93.88 96 LEU A C 1
ATOM 742 O O . LEU A 1 96 ? -7.619 -4.029 8.035 1.00 93.88 96 LEU A O 1
ATOM 746 N N . LEU A 1 97 ? -6.974 -2.494 9.536 1.00 96.19 97 LEU A N 1
ATOM 747 C CA . LEU A 1 97 ? -5.706 -2.180 8.871 1.00 96.19 97 LEU A CA 1
ATOM 748 C C . LEU A 1 97 ? -4.751 -3.383 8.858 1.00 96.19 97 LEU A C 1
ATOM 750 O O . LEU A 1 97 ? -4.059 -3.590 7.866 1.00 96.19 97 LEU A O 1
ATOM 754 N N . LEU A 1 98 ? -4.759 -4.219 9.902 1.00 97.56 98 LEU A N 1
ATOM 755 C CA . LEU A 1 98 ? -4.012 -5.482 9.933 1.00 97.56 98 LEU A CA 1
ATOM 756 C C . LEU A 1 98 ? -4.536 -6.496 8.905 1.00 97.56 98 LEU A C 1
ATOM 758 O O . LEU A 1 98 ? -3.735 -7.201 8.296 1.00 97.56 98 LEU A O 1
ATOM 762 N N . ILE A 1 99 ? -5.851 -6.546 8.659 1.00 97.00 99 ILE A N 1
ATOM 763 C CA . ILE A 1 99 ? -6.423 -7.369 7.579 1.00 97.00 99 ILE A CA 1
ATOM 764 C C . ILE A 1 99 ? -5.973 -6.851 6.212 1.00 97.00 99 ILE A C 1
ATOM 766 O O . ILE A 1 99 ? -5.548 -7.642 5.374 1.00 97.00 99 ILE A O 1
ATOM 770 N N . LEU A 1 100 ? -6.035 -5.538 5.979 1.00 96.50 100 LEU A N 1
ATOM 771 C CA . LEU A 1 100 ? -5.570 -4.954 4.717 1.00 96.50 100 LEU A CA 1
ATOM 772 C C . LEU A 1 100 ? -4.079 -5.223 4.493 1.00 96.50 100 LEU A C 1
ATOM 774 O O . LEU A 1 100 ? -3.695 -5.606 3.393 1.00 96.50 100 LEU A O 1
ATOM 778 N N . MET A 1 101 ? -3.264 -5.108 5.543 1.00 97.69 101 MET A N 1
ATOM 779 C CA . MET A 1 101 ? -1.846 -5.460 5.509 1.00 97.69 101 MET A CA 1
ATOM 780 C C . MET A 1 101 ? -1.639 -6.935 5.144 1.00 97.69 101 MET A C 1
ATOM 782 O O . MET A 1 101 ? -0.855 -7.237 4.249 1.00 97.69 101 MET A O 1
ATOM 786 N N . PHE A 1 102 ? -2.365 -7.854 5.787 1.00 98.12 102 PHE A N 1
ATOM 787 C CA . PHE A 1 102 ? -2.316 -9.280 5.454 1.00 98.12 102 PHE A CA 1
ATOM 788 C C . PHE A 1 102 ? -2.641 -9.532 3.974 1.00 98.12 102 PHE A C 1
ATOM 790 O O . PHE A 1 102 ? -1.904 -10.239 3.287 1.00 98.12 102 PHE A O 1
ATOM 797 N N . LEU A 1 103 ? -3.721 -8.929 3.467 1.00 97.81 103 LEU A N 1
ATOM 798 C CA . LEU A 1 103 ? -4.138 -9.069 2.071 1.00 97.81 103 LEU A CA 1
ATOM 799 C C . LEU A 1 103 ? -3.112 -8.470 1.101 1.00 97.81 103 LEU A C 1
ATOM 801 O O . LEU A 1 103 ? -2.831 -9.087 0.075 1.00 97.81 103 LEU A O 1
ATOM 805 N N . GLU A 1 104 ? -2.524 -7.315 1.424 1.00 96.88 104 GLU A N 1
ATOM 806 C CA . GLU A 1 104 ? -1.476 -6.685 0.615 1.00 96.88 104 GLU A CA 1
ATOM 807 C C . GLU A 1 104 ? -0.253 -7.600 0.487 1.00 96.88 104 GLU A C 1
ATOM 809 O O . GLU A 1 104 ? 0.197 -7.864 -0.627 1.00 96.88 104 GLU A O 1
ATOM 814 N N . TYR A 1 105 ? 0.268 -8.117 1.603 1.00 97.44 105 TYR A N 1
ATOM 815 C CA . TYR A 1 105 ? 1.458 -8.971 1.589 1.00 97.44 105 TYR A CA 1
ATOM 816 C C . TYR A 1 105 ? 1.204 -10.343 0.952 1.00 97.44 105 TYR A C 1
ATOM 818 O O . TYR A 1 105 ? 2.049 -10.830 0.201 1.00 97.44 105 TYR A O 1
ATOM 826 N N . CYS A 1 106 ? 0.019 -10.932 1.146 1.00 97.31 106 CYS A N 1
ATOM 827 C CA . CYS A 1 106 ? -0.401 -12.108 0.379 1.00 97.31 106 CYS A CA 1
ATOM 828 C C . CYS A 1 106 ? -0.468 -11.801 -1.125 1.00 97.31 106 CYS A C 1
ATOM 830 O O . CYS A 1 106 ? 0.023 -12.581 -1.940 1.00 97.31 106 CYS A O 1
ATOM 832 N N . GLY A 1 107 ? -1.032 -10.651 -1.504 1.00 96.62 107 GLY A N 1
ATOM 833 C CA . GLY A 1 107 ? -1.090 -10.197 -2.892 1.00 96.62 107 GLY A CA 1
ATOM 834 C C . GLY A 1 107 ? 0.298 -10.022 -3.508 1.00 96.62 107 GLY A C 1
ATOM 835 O O . GLY A 1 107 ? 0.539 -10.524 -4.602 1.00 96.62 107 GLY A O 1
ATOM 836 N N . ARG A 1 108 ? 1.233 -9.382 -2.794 1.00 95.50 108 ARG A N 1
ATOM 837 C CA . ARG A 1 108 ? 2.641 -9.229 -3.207 1.00 95.50 108 ARG A CA 1
ATOM 838 C C . ARG A 1 108 ? 3.307 -10.580 -3.445 1.00 95.50 108 ARG A C 1
ATOM 840 O O . ARG A 1 108 ? 3.893 -10.785 -4.506 1.00 95.50 108 ARG A O 1
ATOM 847 N N . TYR A 1 109 ? 3.147 -11.509 -2.503 1.00 95.06 109 TYR A N 1
ATOM 848 C CA . TYR A 1 109 ? 3.680 -12.863 -2.618 1.00 95.06 109 TYR A CA 1
ATOM 849 C C . TYR A 1 109 ? 3.147 -13.588 -3.865 1.00 95.06 109 TYR A C 1
ATOM 851 O O . TYR A 1 109 ? 3.924 -14.135 -4.648 1.00 95.06 109 TYR A O 1
ATOM 859 N N . LEU A 1 110 ? 1.829 -13.538 -4.094 1.00 95.31 110 LEU A N 1
ATOM 860 C CA . LEU A 1 110 ? 1.193 -14.154 -5.261 1.00 95.31 110 LEU A CA 1
ATOM 861 C C . LEU A 1 110 ? 1.642 -13.500 -6.572 1.00 95.31 110 LEU A C 1
ATOM 863 O O . LEU A 1 110 ? 2.014 -14.199 -7.511 1.00 95.31 110 LEU A O 1
ATOM 867 N N . ILE A 1 111 ? 1.662 -12.166 -6.642 1.00 95.00 111 ILE A N 1
ATOM 868 C CA . ILE A 1 111 ? 2.116 -11.436 -7.834 1.00 95.00 111 ILE A CA 1
ATOM 869 C C . ILE A 1 111 ? 3.573 -11.778 -8.145 1.00 95.00 111 ILE A C 1
ATOM 871 O O . ILE A 1 111 ? 3.886 -12.032 -9.303 1.00 95.00 111 ILE A O 1
ATOM 875 N N . GLY A 1 112 ? 4.449 -11.854 -7.140 1.00 92.56 112 GLY A N 1
ATOM 876 C CA . GLY A 1 112 ? 5.847 -12.246 -7.331 1.00 92.56 112 GLY A CA 1
ATOM 877 C C . GLY A 1 112 ? 6.021 -13.671 -7.868 1.00 92.56 112 GLY A C 1
ATOM 878 O O . GLY A 1 112 ? 7.018 -13.953 -8.528 1.00 92.56 112 GLY A O 1
ATOM 879 N N . HIS A 1 113 ? 5.052 -14.560 -7.627 1.00 91.25 113 HIS A N 1
ATOM 880 C CA . HIS A 1 113 ? 5.026 -15.898 -8.216 1.00 91.25 113 HIS A CA 1
ATOM 881 C C . HIS A 1 113 ? 4.551 -15.883 -9.677 1.00 91.25 113 HIS A C 1
ATOM 883 O O . HIS A 1 113 ? 5.147 -16.543 -10.522 1.00 91.25 113 HIS A O 1
ATOM 889 N N . PHE A 1 114 ? 3.506 -15.110 -9.990 1.00 91.88 114 PHE A N 1
ATOM 890 C CA . PHE A 1 114 ? 2.953 -15.024 -11.349 1.00 91.88 114 PHE A CA 1
ATOM 891 C C . PHE A 1 114 ? 3.764 -14.128 -12.294 1.00 91.88 114 PHE A C 1
ATOM 893 O O . PHE A 1 114 ? 3.695 -14.294 -13.510 1.00 91.88 114 PHE A O 1
ATOM 900 N N . ARG A 1 115 ? 4.508 -13.161 -11.752 1.00 89.38 115 ARG A N 1
ATOM 901 C CA . ARG A 1 115 ? 5.335 -12.197 -12.489 1.00 89.38 115 ARG A CA 1
ATOM 902 C C . ARG A 1 115 ? 6.737 -12.138 -11.874 1.00 89.38 115 ARG A C 1
ATOM 904 O O . ARG A 1 115 ? 7.074 -11.150 -11.217 1.00 89.38 115 ARG A O 1
ATOM 911 N N . PRO A 1 116 ? 7.539 -13.205 -12.035 1.00 89.25 116 PRO A N 1
ATOM 912 C CA . PRO A 1 116 ? 8.889 -13.240 -11.497 1.00 89.25 116 PRO A CA 1
ATOM 913 C C . PRO A 1 116 ? 9.763 -12.173 -12.165 1.00 89.25 116 PRO A C 1
ATOM 915 O O . PRO A 1 116 ? 9.619 -11.880 -13.352 1.00 89.25 116 PRO A O 1
ATOM 918 N N . LEU A 1 117 ? 10.673 -11.599 -11.382 1.00 89.06 117 LEU A N 1
ATOM 919 C CA . LEU A 1 117 ? 11.685 -10.659 -11.852 1.00 89.06 117 LEU A CA 1
ATOM 920 C C . LEU A 1 117 ? 13.065 -11.296 -11.711 1.00 89.06 117 LEU A C 1
ATOM 922 O O . LEU A 1 117 ? 13.353 -11.921 -10.686 1.00 89.06 117 LEU A O 1
ATOM 926 N N . ASP A 1 118 ? 13.921 -11.075 -12.703 1.00 90.50 118 ASP A N 1
ATOM 927 C CA . ASP A 1 118 ? 15.337 -11.411 -12.612 1.00 90.50 118 ASP A CA 1
ATOM 928 C C . ASP A 1 118 ? 16.035 -10.358 -11.750 1.00 90.50 118 ASP A C 1
ATOM 930 O O . ASP A 1 118 ? 16.153 -9.188 -12.119 1.00 90.50 118 ASP A O 1
ATOM 934 N N . LEU A 1 119 ? 16.447 -10.767 -10.552 1.00 91.00 119 LEU A N 1
ATOM 935 C CA . LEU A 1 119 ? 17.033 -9.884 -9.550 1.00 91.00 119 LEU A CA 1
ATOM 936 C C . LEU A 1 119 ? 18.484 -10.278 -9.290 1.00 91.00 119 LEU A C 1
ATOM 938 O O . LEU A 1 119 ? 18.819 -11.456 -9.203 1.00 91.00 119 LEU A O 1
ATOM 942 N N . THR A 1 120 ? 19.339 -9.281 -9.077 1.00 93.06 120 THR A N 1
ATOM 943 C CA . THR A 1 120 ? 20.751 -9.483 -8.709 1.00 93.06 120 THR A CA 1
ATOM 944 C C . THR A 1 120 ? 20.938 -9.958 -7.263 1.00 93.06 120 THR A C 1
ATOM 946 O O . THR A 1 120 ? 22.043 -10.315 -6.864 1.00 93.06 120 THR A O 1
ATOM 949 N N . GLY A 1 121 ? 19.865 -9.976 -6.470 1.00 92.75 121 GLY A N 1
ATOM 950 C CA . GLY A 1 121 ? 19.843 -10.457 -5.094 1.00 92.75 121 GLY A CA 1
ATOM 951 C C . GLY A 1 121 ? 18.427 -10.471 -4.520 1.00 92.75 121 GLY A C 1
ATOM 952 O O . GLY A 1 121 ? 17.480 -9.995 -5.147 1.00 92.75 121 GLY A O 1
ATOM 953 N N . THR A 1 122 ? 18.271 -11.015 -3.312 1.00 90.75 122 THR A N 1
ATOM 954 C CA . THR A 1 122 ? 16.972 -11.055 -2.624 1.00 90.75 122 THR A CA 1
ATOM 955 C C . THR A 1 122 ? 16.631 -9.672 -2.064 1.00 90.75 122 THR A C 1
ATOM 957 O O . THR A 1 122 ? 17.328 -9.200 -1.164 1.00 90.75 122 THR A O 1
ATOM 960 N N . PRO A 1 123 ? 15.559 -9.011 -2.537 1.00 90.44 123 PRO A N 1
ATOM 961 C CA . PRO A 1 123 ? 15.201 -7.695 -2.040 1.00 90.44 123 PRO A CA 1
ATOM 962 C C . PRO A 1 123 ? 14.620 -7.806 -0.621 1.00 90.44 123 PRO A C 1
ATOM 964 O O . PRO A 1 123 ? 13.895 -8.766 -0.332 1.00 90.44 123 PRO A O 1
ATOM 967 N N . PRO A 1 124 ? 14.833 -6.801 0.249 1.00 90.38 124 PRO A N 1
ATOM 968 C CA . PRO A 1 124 ? 14.246 -6.775 1.589 1.00 90.38 124 PRO A CA 1
ATOM 969 C C . PRO A 1 124 ? 12.723 -6.948 1.583 1.00 90.38 124 PRO A C 1
ATOM 971 O O . PRO A 1 124 ? 12.180 -7.603 2.464 1.00 90.38 124 PRO A O 1
ATOM 974 N N . GLY A 1 125 ? 12.040 -6.427 0.556 1.00 88.62 125 GLY A N 1
ATOM 975 C CA . GLY A 1 125 ? 10.594 -6.588 0.381 1.00 88.62 125 GLY A CA 1
ATOM 976 C C . GLY A 1 125 ? 10.148 -8.051 0.300 1.00 88.62 125 GLY A C 1
ATOM 977 O O . GLY A 1 125 ? 9.177 -8.411 0.947 1.00 88.62 125 GLY A O 1
ATOM 978 N N . LYS A 1 126 ? 10.907 -8.920 -0.384 1.00 90.06 126 LYS A N 1
ATOM 979 C CA . LYS A 1 126 ? 10.583 -10.354 -0.478 1.00 90.06 126 LYS A CA 1
ATOM 980 C C . LYS A 1 126 ? 10.700 -11.052 0.876 1.00 90.06 126 LYS A C 1
ATOM 982 O O . LYS A 1 126 ? 9.890 -11.909 1.206 1.00 90.06 126 LYS A O 1
ATOM 987 N N . ILE A 1 127 ? 11.697 -10.674 1.678 1.00 92.88 127 ILE A N 1
ATOM 988 C CA . ILE A 1 127 ? 11.824 -11.155 3.062 1.00 92.88 127 ILE A CA 1
ATOM 989 C C . ILE A 1 127 ? 10.632 -10.654 3.883 1.00 92.88 127 ILE A C 1
ATOM 991 O O . ILE A 1 127 ? 10.020 -11.420 4.625 1.00 92.88 127 ILE A O 1
ATOM 995 N N . LEU A 1 128 ? 10.282 -9.379 3.717 1.00 93.38 128 LEU A N 1
ATOM 996 C CA . LEU A 1 128 ? 9.189 -8.744 4.434 1.00 93.38 128 LEU A CA 1
ATOM 997 C C . LEU A 1 128 ? 7.836 -9.395 4.122 1.00 93.38 128 LEU A C 1
ATOM 999 O O . LEU A 1 128 ? 7.061 -9.595 5.051 1.00 93.38 128 LEU A O 1
ATOM 1003 N N . ASP A 1 129 ? 7.589 -9.815 2.878 1.00 93.50 129 ASP A N 1
ATOM 1004 C CA . ASP A 1 129 ? 6.383 -10.561 2.498 1.00 93.50 129 ASP A CA 1
ATOM 1005 C C . ASP A 1 129 ? 6.206 -11.823 3.360 1.00 93.50 129 ASP A C 1
ATOM 1007 O O . ASP A 1 129 ? 5.139 -12.044 3.933 1.00 93.50 129 ASP A O 1
ATOM 1011 N N . HIS A 1 130 ? 7.272 -12.604 3.555 1.00 93.56 130 HIS A N 1
ATOM 1012 C CA . HIS A 1 130 ? 7.230 -13.811 4.386 1.00 93.56 130 HIS A CA 1
ATOM 1013 C C . HIS A 1 130 ? 7.026 -13.531 5.879 1.00 93.56 130 HIS A C 1
ATOM 1015 O O . HIS A 1 130 ? 6.443 -14.359 6.577 1.00 93.56 130 HIS A O 1
ATOM 1021 N N . VAL A 1 131 ? 7.506 -12.392 6.382 1.00 97.06 131 VAL A N 1
ATOM 1022 C CA . VAL A 1 131 ? 7.416 -12.033 7.808 1.00 97.06 131 VAL A CA 1
ATOM 1023 C C . VAL A 1 131 ? 6.077 -11.366 8.135 1.00 97.06 131 VAL A C 1
ATOM 1025 O O . VAL A 1 131 ? 5.474 -11.653 9.169 1.00 97.06 131 VAL A O 1
ATOM 1028 N N . MET A 1 132 ? 5.585 -10.481 7.269 1.00 97.56 132 MET A N 1
ATOM 1029 C CA . MET A 1 132 ? 4.397 -9.669 7.543 1.00 97.56 132 MET A CA 1
ATOM 1030 C C . MET A 1 132 ? 3.096 -10.463 7.445 1.00 97.56 132 MET A C 1
ATOM 1032 O O . MET A 1 132 ? 2.155 -10.165 8.182 1.00 97.56 132 MET A O 1
ATOM 1036 N N . ILE A 1 133 ? 3.040 -11.505 6.610 1.00 97.62 133 ILE A N 1
ATOM 1037 C CA . ILE A 1 133 ? 1.885 -12.412 6.532 1.00 97.62 133 ILE A CA 1
ATOM 1038 C C . ILE A 1 133 ? 1.583 -13.053 7.904 1.00 97.62 133 ILE A C 1
ATOM 1040 O O . ILE A 1 133 ? 0.500 -12.813 8.439 1.00 97.62 133 ILE A O 1
ATOM 1044 N N . PRO A 1 134 ? 2.496 -13.814 8.542 1.00 97.69 134 PRO A N 1
ATOM 1045 C CA . PRO A 1 134 ? 2.226 -14.386 9.858 1.00 97.69 134 PRO A CA 1
ATOM 1046 C C . PRO A 1 134 ? 2.131 -13.317 10.953 1.00 97.69 134 PRO A C 1
ATOM 1048 O O . PRO A 1 134 ? 1.283 -13.438 11.837 1.00 97.69 134 PRO A O 1
ATOM 1051 N N . LEU A 1 135 ? 2.941 -12.251 10.898 1.00 98.12 135 LEU A N 1
ATOM 1052 C CA . LEU A 1 135 ? 2.896 -11.192 11.910 1.00 98.12 135 LEU A CA 1
ATOM 1053 C C . LEU A 1 135 ? 1.526 -10.506 11.959 1.00 98.12 135 LEU A C 1
ATOM 1055 O O . LEU A 1 135 ? 0.965 -10.343 13.040 1.00 98.12 135 LEU A O 1
ATOM 1059 N N . SER A 1 136 ? 0.967 -10.128 10.808 1.00 97.56 136 SER A N 1
ATOM 1060 C CA . SER A 1 136 ? -0.347 -9.477 10.740 1.00 97.56 136 SER A CA 1
ATOM 1061 C C . SER A 1 136 ? -1.462 -10.370 11.295 1.00 97.56 136 SER A C 1
ATOM 1063 O O . SER A 1 136 ? -2.307 -9.878 12.041 1.00 97.56 136 SER A O 1
ATOM 1065 N N . LEU A 1 137 ? -1.419 -11.685 11.044 1.00 97.12 137 LEU A N 1
ATOM 1066 C CA . LEU A 1 137 ? -2.352 -12.653 11.636 1.00 97.12 137 LEU A CA 1
ATOM 1067 C C . LEU A 1 137 ? -2.210 -12.755 13.159 1.00 97.12 137 LEU A C 1
ATOM 1069 O O . LEU A 1 137 ? -3.216 -12.761 13.871 1.00 97.12 137 LEU A O 1
ATOM 1073 N N . VAL A 1 138 ? -0.977 -12.810 13.669 1.00 97.88 138 VAL A N 1
ATOM 1074 C CA . VAL A 1 138 ? -0.707 -12.849 15.114 1.00 97.88 138 VAL A CA 1
ATOM 1075 C C . VAL A 1 138 ? -1.218 -11.574 15.787 1.00 97.88 138 VAL A C 1
ATOM 1077 O O . VAL A 1 138 ? -1.957 -11.642 16.769 1.00 97.88 138 VAL A O 1
ATOM 1080 N N . LEU A 1 139 ? -0.892 -10.401 15.241 1.00 97.00 139 LEU A N 1
ATOM 1081 C CA . LEU A 1 139 ? -1.359 -9.118 15.773 1.00 97.00 139 LEU A CA 1
ATOM 1082 C C . LEU A 1 139 ? -2.889 -8.994 15.707 1.00 97.00 139 LEU A C 1
ATOM 1084 O O . LEU A 1 139 ? -3.515 -8.502 16.649 1.00 97.00 139 LEU A O 1
ATOM 1088 N N . LEU A 1 140 ? -3.511 -9.487 14.633 1.00 95.44 140 LEU A N 1
ATOM 1089 C CA . LEU A 1 140 ? -4.966 -9.513 14.497 1.00 95.44 140 LEU A CA 1
ATOM 1090 C C . LEU A 1 140 ? -5.607 -10.418 15.557 1.00 95.44 140 LEU A C 1
ATOM 1092 O O . LEU A 1 140 ? -6.593 -10.033 16.185 1.00 95.44 140 LEU A O 1
ATOM 1096 N N . TYR A 1 141 ? -5.025 -11.590 15.813 1.00 94.81 141 TYR A N 1
ATOM 1097 C CA . TYR A 1 141 ? -5.469 -12.500 16.868 1.00 94.81 141 TYR A CA 1
ATOM 1098 C C . TYR A 1 141 ? -5.435 -11.836 18.253 1.00 94.81 141 TYR A C 1
ATOM 1100 O O . TYR A 1 141 ? -6.395 -11.965 19.022 1.00 94.81 141 TYR A O 1
ATOM 1108 N N . PHE A 1 142 ? -4.373 -11.082 18.557 1.00 94.75 142 PHE A N 1
ATOM 1109 C CA . PHE A 1 142 ? -4.238 -10.336 19.815 1.00 94.75 142 PHE A CA 1
ATOM 1110 C C . PHE A 1 142 ? -5.105 -9.078 19.897 1.00 94.75 142 PHE A C 1
ATOM 1112 O O . PHE A 1 142 ? -5.348 -8.579 20.990 1.00 94.75 142 PHE A O 1
ATOM 1119 N N . SER A 1 143 ? -5.643 -8.603 18.776 1.00 92.31 143 SER A N 1
ATOM 1120 C CA . SER A 1 143 ? -6.554 -7.455 18.759 1.00 92.31 143 SER A CA 1
ATOM 1121 C C . SER A 1 143 ? -7.968 -7.780 19.266 1.00 92.31 143 SER A C 1
ATOM 1123 O O . SER A 1 143 ? -8.813 -6.891 19.379 1.00 92.31 143 SER A O 1
ATOM 1125 N N . ARG A 1 144 ? -8.258 -9.051 19.573 1.00 89.56 144 ARG A N 1
ATOM 1126 C CA . ARG A 1 144 ? -9.558 -9.479 20.106 1.00 89.56 144 ARG A CA 1
ATOM 1127 C C . ARG A 1 144 ? -9.806 -8.889 21.503 1.00 89.56 144 ARG A C 1
ATOM 1129 O O . ARG A 1 144 ? -8.895 -8.912 22.329 1.00 89.56 144 ARG A O 1
ATOM 1136 N N . PRO A 1 145 ? -11.054 -8.498 21.841 1.00 85.00 145 PRO A N 1
ATOM 1137 C CA . PRO A 1 145 ? -11.390 -7.942 23.158 1.00 85.00 145 PRO A CA 1
ATOM 1138 C C . PRO A 1 145 ? -11.009 -8.831 24.349 1.00 85.00 145 PRO A C 1
ATOM 1140 O O . PRO A 1 145 ? -10.772 -8.317 25.435 1.00 85.00 145 PRO A O 1
ATOM 1143 N N . ALA A 1 146 ? -10.894 -10.149 24.143 1.00 86.44 146 ALA A N 1
ATOM 1144 C CA . ALA A 1 146 ? -1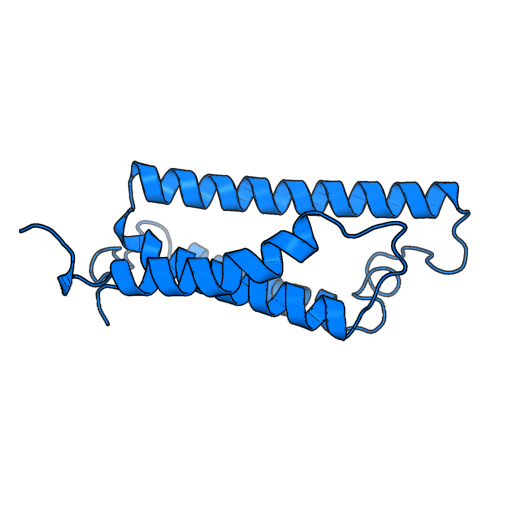0.441 -11.106 25.154 1.00 86.44 146 ALA A CA 1
ATOM 1145 C C . ALA A 1 146 ? -9.045 -10.795 25.734 1.00 86.44 146 ALA A C 1
ATOM 1147 O O . ALA A 1 146 ? -8.728 -11.266 26.822 1.00 86.44 146 ALA A O 1
ATOM 1148 N N . PHE A 1 147 ? -8.226 -10.008 25.029 1.00 84.12 147 PHE A N 1
ATOM 1149 C CA . PHE A 1 147 ? -6.898 -9.579 25.476 1.00 84.12 147 PHE A CA 1
ATOM 1150 C C . PHE A 1 147 ? -6.845 -8.113 25.934 1.00 84.12 147 PHE A C 1
ATOM 1152 O O . PHE A 1 147 ? -5.789 -7.638 26.352 1.00 84.12 147 PHE A O 1
ATOM 1159 N N . GLY A 1 148 ? -7.962 -7.382 25.864 1.00 77.12 148 GLY A N 1
ATOM 1160 C CA . GLY A 1 148 ? -8.050 -6.022 26.387 1.00 77.12 148 GLY A CA 1
ATOM 1161 C C . GLY A 1 148 ? -8.055 -6.033 27.915 1.00 77.12 148 GLY A C 1
ATOM 1162 O O . GLY A 1 148 ? -8.817 -6.779 28.530 1.00 77.12 148 GLY A O 1
ATOM 1163 N N . ARG A 1 149 ? -7.214 -5.204 28.546 1.00 70.00 149 ARG A N 1
ATOM 1164 C CA . ARG A 1 149 ? -7.340 -4.938 29.987 1.00 70.00 149 ARG A CA 1
ATOM 1165 C C . ARG A 1 149 ? -8.648 -4.167 30.207 1.00 70.00 149 ARG A C 1
ATOM 1167 O O . ARG A 1 149 ? -8.886 -3.196 29.493 1.00 70.00 149 ARG A O 1
ATOM 1174 N N . ARG A 1 150 ? -9.492 -4.660 31.121 1.00 59.47 150 ARG A N 1
ATOM 1175 C CA . ARG A 1 150 ? -10.682 -3.938 31.599 1.00 59.47 150 ARG A CA 1
ATOM 1176 C C . ARG A 1 150 ? -10.278 -2.631 32.266 1.00 59.47 150 ARG A C 1
ATOM 1178 O O . ARG A 1 150 ? -9.209 -2.636 32.918 1.00 59.47 150 ARG A O 1
#

Radius of gyration: 19.23 Å; chains: 1; bounding box: 45×33×59 Å

Secondary structure (DSSP, 8-state):
-TTTTTS-S-----S-HHHHHHHHHHHHHHHHHHHHHHHSTTTTTTTTT---TTT--HHHHHHHHHHHHHHHHHHHHHHHHHHHHHHHT-GGGHHHHHHHHHHHHHHHHHHHHHS----SS--HHHHHHHHHHHHHHHHHHHTSGGGS--

=== Feature glossary ===
Legend for the data blocks above and below:

— What the protein is —

The amino-acid sequence is the protein's primary structure: the linear order of residues from the N-terminus to the C-terminus, written in one-letter code. Everything else here — the 3D coordinates, the secondary structure, the domain annotations — is ultimately a consequence of this string.

Database cross-references. InterPro integrates a dozen domain/family signature databases into unified entries with residue-range hits. GO terms attach function/process/location labels with evidence codes. CATH codes position the fold in a four-level structural taxonomy. Organism is the NCBI-taxonomy species name.

— Where its atoms are —

The mmCIF block holds the 3D Cartesian coordinates of each backbone atom (N, Cα, C, O) in ångströms. mmCIF is the PDB's canonical archive format — a tagged-loop text representation of the atomic model.

The six renders are orthographic views along the three Cartesian axes in both directions. Representation (cartoon, sticks, or surface) and color scheme (sequence-rainbow or by-chain) vary across proteins so the training set covers all the common visualization conventions.

— Local backbone conformation —

Secondary structure is the local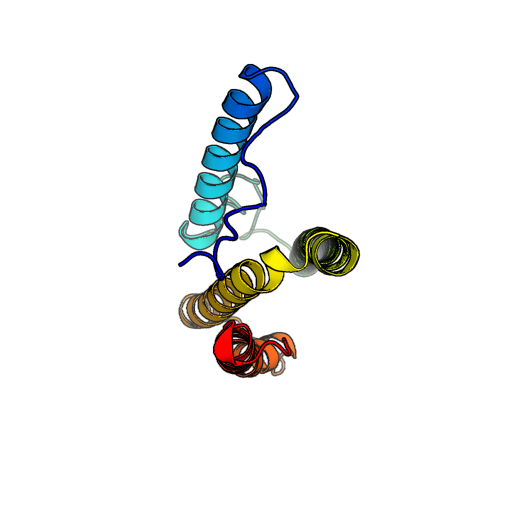, repeating backbone conformation. DSSP classifies it into eight states by reading the hydrogen-bond network: three helix types (H, G, I), two β types (E, B), two non-regular types (T, S), and unstructured coil (-).

SS3 is a coarse helix/strand/coil call (letters a/b/c) made by the P-SEA algorithm from inter-Cα distances and dihedrals. It is less detailed than DSSP but needs only Cα positions.

Backbone dihedral angles. Every residue except chain termini has a φ (preceding-C → N → Cα → C) and a ψ (N → Cα → C → next-N). They are reported in degrees following the IUPAC sign convention. Secondary structure is essentially a statement about which (φ, ψ) basin each residue occupies.

— Global shape and packing —

The geometric summary reports three shape descriptors. Rg (radius of gyration) measures how spread out the Cα atoms are about their centre of mass; compact globular proteins have small Rg, elongated or unfolded ones large. Cα contacts (<8 Å, |i−j|>4) count long-range residue pairs in spatial proximity — high for tightly packed folds, near zero for rods or random coil. The bounding-box extents give the protein's footprint along x, y, z in Å.

Solvent accessibility: the surface area of each residue that a 1.4 Å water probe can touch, in Å². When only backbone atoms are present the absolute values are lower than full-atom SASA (side chains contribute most of the area) and are flagged as backbone-only.

Plot images: a contact map (which residues are close in 3D, as an N×N binary image), a Ramachandran scatter (backbone torsion angles, revealing secondary-structure composition at a glance), and — for AlphaFold structures — a PAE heatmap (pairwise prediction confidence).

— Structural neighborhood —

Foldseek's 3Di representation compresses backbone geometry into a per-residue letter drawn from a learned twenty-state alphabet. It captures the tertiary interaction pattern around each residue — which residues are packed against it in space, regardless of where they are in sequence.

Structural nearest neighbors (via Foldseek easy-search vs the PDB). Reported per hit: target PDB id, E-value, and alignment TM-score. A TM-score above ~0.5 is the conventional threshold for 'same fold'.

— Confidence and disorder —

pLDDT (predicted Local Distance Difference Test) is AlphaFold's per-residue confidence score, ranging from 0 to 100. Values above 90 indicate high confidence (typically well-packed cores); 70–90 is confident; 50–70 low confidence; below 50 usually means the region is disordered or the prediction is unreliable there. AlphaFold stores pLDDT in the mmCIF B-factor column.

For experimental (PDB) structures, the B-factor (temperature factor) quantifies the positional spread of each atom in the crystal — a combination of thermal vibration and static disorder — in units of Å². High B-factors mark flexible loops or poorly resolved regions; low B-factors mark the rigid, well-ordered core.

Predicted Aligned Error (PAE) is an AlphaFold confidence matrix: entry (i, j) is the expected error in the position of residue j, in ångströms, when the prediction is superimposed on the true structure at residue i. Low PAE within a block of residues means that block is internally rigid and well-predicted; high PAE between two blocks means their relative placement is uncertain even if each block individually is confident.